Protein AF-A0A496SA97-F1 (afdb_monomer)

Structure (mmCIF, N/CA/C/O backbone):
data_AF-A0A496SA97-F1
#
_entry.id   AF-A0A496SA97-F1
#
loop_
_atom_site.group_PDB
_atom_site.id
_atom_site.type_symbol
_atom_site.label_atom_id
_atom_site.label_alt_id
_atom_site.label_comp_id
_atom_site.label_asym_id
_atom_site.label_entity_id
_at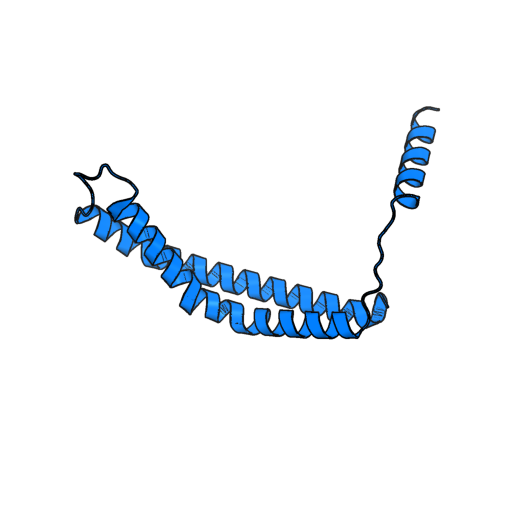om_site.label_seq_id
_atom_site.pdbx_PDB_ins_code
_atom_site.Cartn_x
_atom_site.Cartn_y
_atom_site.Cartn_z
_atom_site.occupancy
_atom_site.B_iso_or_equiv
_atom_site.auth_seq_id
_atom_site.auth_comp_id
_atom_site.auth_asym_id
_atom_site.auth_atom_id
_atom_site.pdbx_PDB_model_num
ATOM 1 N N . MET A 1 1 ? -24.837 2.615 -49.679 1.00 51.94 1 MET A N 1
ATOM 2 C CA . MET A 1 1 ? -23.789 3.666 -49.687 1.00 51.94 1 MET A CA 1
ATOM 3 C C . MET A 1 1 ? -23.378 4.138 -48.294 1.00 51.94 1 MET A C 1
ATOM 5 O O . MET A 1 1 ? -22.183 4.202 -48.050 1.00 51.94 1 MET A O 1
ATOM 9 N N . SER A 1 2 ? -24.316 4.386 -47.369 1.00 54.50 2 SER A N 1
ATOM 10 C CA . SER A 1 2 ? -24.032 4.896 -46.010 1.00 54.50 2 SER A CA 1
ATOM 11 C C . SER A 1 2 ? -22.950 4.119 -45.223 1.00 54.50 2 SER A C 1
ATOM 13 O O . SER A 1 2 ? -22.032 4.741 -44.704 1.00 54.50 2 SER A O 1
ATOM 15 N N . LYS A 1 3 ? -22.957 2.773 -45.239 1.00 57.09 3 LYS A N 1
ATOM 16 C CA . LYS A 1 3 ? -21.975 1.944 -44.499 1.00 57.09 3 LYS A CA 1
ATOM 17 C C . LYS A 1 3 ? -20.510 2.092 -44.951 1.00 57.09 3 LYS A C 1
ATOM 19 O O . LYS A 1 3 ? -19.607 1.868 -44.155 1.00 57.09 3 LYS A O 1
ATOM 24 N N . LYS A 1 4 ? -20.258 2.434 -46.222 1.00 57.19 4 LYS A N 1
ATOM 25 C CA . LYS A 1 4 ? -18.886 2.616 -46.741 1.00 57.19 4 LYS A CA 1
ATOM 26 C C . LYS A 1 4 ? -18.316 3.983 -46.350 1.00 57.19 4 LYS A C 1
ATOM 28 O O . LYS A 1 4 ? -17.122 4.100 -46.105 1.00 57.19 4 LYS A O 1
ATOM 33 N N . ILE A 1 5 ? -19.187 4.989 -46.248 1.00 63.00 5 ILE A N 1
ATOM 34 C CA . ILE A 1 5 ? -18.824 6.356 -45.860 1.00 63.00 5 ILE A CA 1
ATOM 35 C C . ILE A 1 5 ? -18.475 6.400 -44.367 1.00 63.00 5 ILE A C 1
ATOM 37 O O . ILE A 1 5 ? -17.455 6.974 -44.006 1.00 63.00 5 ILE A O 1
ATOM 41 N N . THR A 1 6 ? -19.239 5.720 -43.504 1.00 67.44 6 THR A N 1
ATOM 42 C CA . THR A 1 6 ? -18.922 5.636 -42.066 1.00 67.44 6 THR A CA 1
ATOM 43 C C . THR A 1 6 ? -17.605 4.921 -41.782 1.00 67.44 6 THR A C 1
ATOM 45 O O . THR A 1 6 ? -16.858 5.369 -40.919 1.00 67.44 6 THR A O 1
ATOM 48 N N . LEU A 1 7 ? -17.276 3.862 -42.530 1.00 74.19 7 LEU A N 1
ATOM 49 C CA . LEU A 1 7 ? -15.991 3.174 -42.377 1.00 74.19 7 LEU A CA 1
ATOM 50 C C . LEU A 1 7 ? -14.814 4.061 -42.815 1.00 74.19 7 LEU A C 1
ATOM 52 O O . LEU A 1 7 ? -13.812 4.137 -42.113 1.00 74.19 7 LEU A O 1
ATOM 56 N N . GLY A 1 8 ? -14.954 4.778 -43.936 1.00 76.88 8 GLY A N 1
ATOM 57 C CA . GLY A 1 8 ? -13.928 5.709 -44.417 1.00 76.88 8 GLY A CA 1
ATOM 58 C C . GLY A 1 8 ? -13.686 6.879 -43.461 1.00 76.88 8 GLY A C 1
ATOM 59 O O . GLY A 1 8 ? -12.539 7.232 -43.207 1.00 76.88 8 GLY A O 1
ATOM 60 N N . VAL A 1 9 ? -14.752 7.427 -42.868 1.00 75.12 9 VAL A N 1
ATOM 61 C CA . VAL A 1 9 ? -14.653 8.492 -41.855 1.00 75.12 9 VAL A CA 1
ATOM 62 C C . VAL A 1 9 ? -13.990 7.978 -40.576 1.00 75.12 9 VAL A C 1
ATOM 64 O O . VAL A 1 9 ? -13.156 8.677 -40.013 1.00 75.12 9 VAL A O 1
ATOM 67 N N . PHE A 1 10 ? -14.287 6.748 -40.146 1.00 73.25 10 PHE A N 1
ATOM 68 C CA . PHE A 1 10 ? -13.657 6.147 -38.967 1.00 73.25 10 PHE A CA 1
ATOM 69 C C . PHE A 1 10 ? -12.155 5.896 -39.174 1.00 73.25 10 PHE A C 1
ATOM 71 O O . PHE A 1 10 ? -11.353 6.193 -38.294 1.00 73.25 10 PHE A O 1
ATOM 78 N N . ILE A 1 11 ? -11.760 5.421 -40.361 1.00 76.81 11 ILE A N 1
ATOM 79 C CA . ILE A 1 11 ? -10.349 5.221 -40.726 1.00 76.81 11 ILE A CA 1
ATOM 80 C C . ILE A 1 11 ? -9.618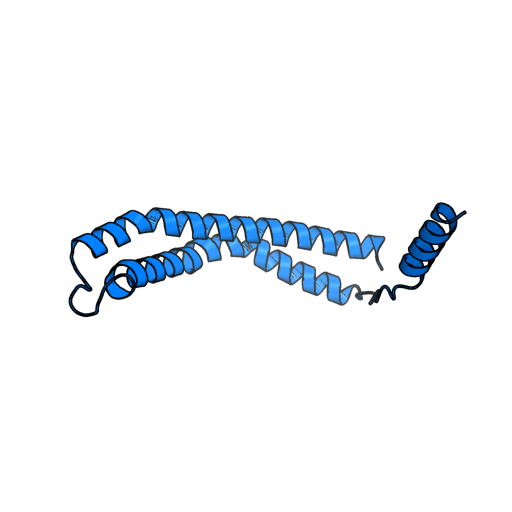 6.566 -40.820 1.00 76.81 11 ILE A C 1
ATOM 82 O O . ILE A 1 11 ? -8.519 6.700 -40.290 1.00 76.81 11 ILE A O 1
ATOM 86 N N . ALA A 1 12 ? -10.232 7.580 -41.434 1.00 75.50 12 ALA A N 1
ATOM 87 C CA . ALA A 1 12 ? -9.651 8.918 -41.506 1.00 75.50 12 ALA A CA 1
ATOM 88 C C . ALA A 1 12 ? -9.479 9.540 -40.111 1.00 75.50 12 ALA A C 1
ATOM 90 O O . ALA A 1 12 ? -8.448 10.144 -39.838 1.00 75.50 12 ALA A O 1
ATOM 91 N N . TRP A 1 13 ? -10.441 9.342 -39.206 1.00 73.00 13 TRP A N 1
ATOM 92 C CA . TRP A 1 13 ? -10.359 9.826 -37.826 1.00 73.00 13 TRP A CA 1
ATOM 93 C C . TRP A 1 13 ? -9.249 9.126 -37.024 1.00 73.00 13 TRP A C 1
ATOM 95 O O . TRP A 1 13 ? -8.549 9.777 -36.255 1.00 73.00 13 TRP A O 1
ATOM 105 N N . LEU A 1 14 ? -9.034 7.828 -37.262 1.00 68.00 14 LEU A N 1
ATOM 106 C CA . LEU A 1 14 ? -7.977 7.031 -36.628 1.00 68.00 14 LEU A CA 1
ATOM 107 C C . LEU A 1 14 ? -6.570 7.350 -37.170 1.00 68.00 14 LEU A C 1
ATOM 109 O O . LEU A 1 14 ? -5.587 7.209 -36.452 1.00 68.00 14 LEU A O 1
ATOM 113 N N . LEU A 1 15 ? -6.468 7.799 -38.424 1.00 69.00 15 LEU A N 1
ATOM 114 C CA . LEU A 1 15 ? -5.205 8.235 -39.037 1.00 69.00 15 LEU A CA 1
ATOM 115 C C . LEU A 1 15 ? -4.860 9.698 -38.724 1.00 69.00 15 LEU A C 1
ATOM 117 O O . LEU A 1 15 ? -3.688 10.061 -38.714 1.00 69.00 15 LEU A O 1
ATOM 121 N N . LEU A 1 16 ? -5.872 10.538 -38.486 1.00 64.19 16 LEU A N 1
ATOM 122 C CA . LEU A 1 16 ? -5.712 11.965 -38.185 1.00 64.19 16 LEU A CA 1
ATOM 123 C C . LEU A 1 16 ? -5.673 12.265 -36.684 1.00 64.19 16 LEU A C 1
ATOM 125 O O . LEU A 1 16 ? -5.398 13.405 -36.309 1.00 64.19 16 LEU A O 1
ATOM 129 N N . SER A 1 17 ? -5.940 11.283 -35.817 1.00 60.69 17 SER A N 1
ATOM 130 C CA . SER A 1 17 ? -5.721 11.453 -34.385 1.00 60.69 17 SER A CA 1
ATOM 131 C C . SER A 1 17 ? -4.225 11.672 -34.148 1.00 60.69 17 SER A C 1
ATOM 133 O O . SER A 1 17 ? -3.440 10.787 -34.500 1.00 60.69 17 SER A O 1
ATOM 135 N N . PRO A 1 18 ? -3.805 12.813 -33.572 1.00 53.09 18 PRO A N 1
ATOM 136 C CA . PRO A 1 18 ? -2.412 13.033 -33.240 1.00 53.09 18 PRO A CA 1
ATOM 137 C C . PRO A 1 18 ? -2.031 12.020 -32.164 1.00 53.09 18 PRO A C 1
ATOM 139 O O . PRO A 1 18 ? -2.288 12.211 -30.976 1.00 53.09 18 PRO A O 1
ATOM 142 N N . LEU A 1 19 ? -1.425 10.913 -32.590 1.00 51.47 19 LEU A N 1
ATOM 143 C CA . LEU A 1 19 ? -0.589 10.106 -31.726 1.00 51.47 19 LEU A CA 1
ATOM 144 C C . LEU A 1 19 ? 0.555 11.034 -31.351 1.00 51.47 19 LEU A C 1
ATOM 146 O O . LEU A 1 19 ? 1.491 11.230 -32.121 1.00 51.47 19 LEU A O 1
ATOM 150 N N . THR A 1 20 ? 0.452 11.680 -30.195 1.00 45.81 20 THR A N 1
ATOM 151 C CA . THR A 1 20 ? 1.589 12.341 -29.567 1.00 45.81 20 THR A CA 1
ATOM 152 C C . THR A 1 20 ? 2.561 11.244 -29.149 1.00 45.81 20 THR A C 1
ATOM 154 O O . THR A 1 20 ? 2.648 10.876 -27.979 1.00 45.81 20 THR A O 1
ATOM 157 N N . SER A 1 21 ? 3.246 10.658 -30.128 1.00 48.19 21 SER A N 1
ATOM 158 C CA . SER A 1 21 ? 4.401 9.804 -29.938 1.00 48.19 21 SER A CA 1
ATOM 159 C C . SER A 1 21 ? 5.545 10.728 -29.553 1.00 48.19 21 SER A C 1
ATOM 161 O O . SER A 1 21 ? 6.368 11.124 -30.376 1.00 48.19 21 SER A O 1
ATOM 163 N N . PHE A 1 22 ? 5.556 11.144 -28.290 1.00 50.25 22 PHE A N 1
ATOM 164 C CA . PHE A 1 22 ? 6.794 11.595 -27.684 1.00 50.25 22 PHE A CA 1
ATOM 165 C C . PHE A 1 22 ? 7.712 10.370 -27.675 1.00 50.25 22 PHE A C 1
ATOM 167 O O . PHE A 1 22 ? 7.477 9.449 -26.895 1.00 50.25 22 PHE A O 1
ATOM 174 N N . SER A 1 23 ? 8.689 10.320 -28.589 1.00 54.47 23 SER A N 1
ATOM 175 C CA . SER A 1 23 ? 9.789 9.352 -28.494 1.00 54.47 23 SER A CA 1
ATOM 176 C C . SER A 1 23 ? 10.458 9.614 -27.150 1.00 54.47 23 SER A C 1
ATOM 178 O O . SER A 1 23 ? 11.000 10.692 -26.876 1.00 54.47 23 SER A O 1
ATOM 180 N N . TYR A 1 24 ? 10.269 8.666 -26.241 1.00 63.72 24 TYR A N 1
ATOM 181 C CA . TYR A 1 24 ? 10.945 8.676 -24.966 1.00 63.72 24 TYR A CA 1
ATOM 182 C C . TYR A 1 24 ? 12.385 8.294 -25.249 1.00 63.72 24 TYR A C 1
ATOM 184 O O . TYR A 1 24 ? 12.651 7.144 -25.542 1.00 63.72 24 TYR A O 1
ATOM 192 N N . SER A 1 25 ? 13.319 9.235 -25.100 1.00 79.19 25 SER A N 1
ATOM 193 C CA . SER A 1 25 ? 14.743 8.890 -25.159 1.00 79.19 25 SER A CA 1
ATOM 194 C C . SER A 1 25 ? 15.038 7.696 -24.245 1.00 79.19 25 SER A C 1
ATOM 196 O O . SER A 1 25 ? 14.548 7.665 -23.114 1.00 79.19 25 SER A O 1
ATOM 198 N N . ILE A 1 26 ? 15.926 6.796 -24.672 1.00 82.00 26 ILE A N 1
ATOM 199 C CA . ILE A 1 26 ? 16.557 5.734 -23.859 1.00 82.00 26 ILE A CA 1
ATOM 200 C C . ILE A 1 26 ? 16.771 6.133 -22.383 1.00 82.00 26 ILE A C 1
ATOM 202 O O . ILE A 1 26 ? 16.515 5.340 -21.475 1.00 82.00 26 ILE A O 1
ATOM 206 N N . ARG A 1 27 ? 17.195 7.377 -22.097 1.00 85.00 27 ARG A N 1
ATOM 207 C CA . ARG A 1 27 ? 17.353 7.877 -20.715 1.00 85.00 27 ARG A CA 1
ATOM 208 C C . ARG A 1 27 ? 16.064 7.800 -19.894 1.00 85.00 27 ARG A C 1
ATOM 210 O O . ARG A 1 27 ? 16.109 7.410 -18.731 1.00 85.00 27 ARG A O 1
ATOM 217 N N . HIS A 1 28 ? 14.928 8.175 -20.470 1.00 86.06 28 HIS A N 1
ATOM 218 C CA . HIS A 1 28 ? 13.631 8.095 -19.807 1.00 86.06 28 HIS A CA 1
ATOM 219 C C . HIS A 1 28 ? 13.217 6.650 -19.538 1.00 86.06 28 HIS A C 1
ATOM 221 O O . HIS A 1 28 ? 12.782 6.365 -18.422 1.00 86.06 28 HIS A O 1
ATOM 227 N N . HIS A 1 29 ? 13.425 5.745 -20.498 1.00 86.31 29 HIS A N 1
ATOM 228 C CA . HIS A 1 29 ? 13.158 4.321 -20.304 1.00 86.31 29 HIS A CA 1
ATOM 229 C C . HIS A 1 29 ? 13.993 3.740 -19.158 1.00 86.31 29 HIS A C 1
ATOM 231 O O . HIS A 1 29 ? 13.449 3.102 -18.260 1.00 86.31 29 HIS A O 1
ATOM 237 N N . LEU A 1 30 ? 15.290 4.060 -19.093 1.00 89.50 30 LEU A N 1
ATOM 238 C CA . LEU A 1 30 ? 16.162 3.627 -17.996 1.00 89.50 30 LEU A CA 1
ATOM 239 C C . LEU A 1 30 ? 15.724 4.176 -16.628 1.00 89.50 30 LEU A C 1
ATOM 241 O O . LEU A 1 30 ? 15.723 3.444 -15.636 1.00 89.50 30 LEU A O 1
ATOM 245 N N . ILE A 1 31 ? 15.312 5.447 -16.555 1.00 92.12 31 ILE A N 1
ATOM 246 C CA . ILE A 1 31 ? 14.794 6.044 -15.312 1.00 92.12 31 ILE A CA 1
ATOM 247 C C . ILE A 1 31 ? 13.495 5.350 -14.879 1.00 92.12 31 ILE A C 1
ATOM 249 O O . ILE A 1 31 ? 13.320 5.054 -13.694 1.00 92.12 31 ILE A O 1
ATOM 253 N N . ASN A 1 32 ? 12.586 5.079 -15.816 1.00 92.19 32 ASN A N 1
ATOM 254 C CA . ASN A 1 32 ? 11.321 4.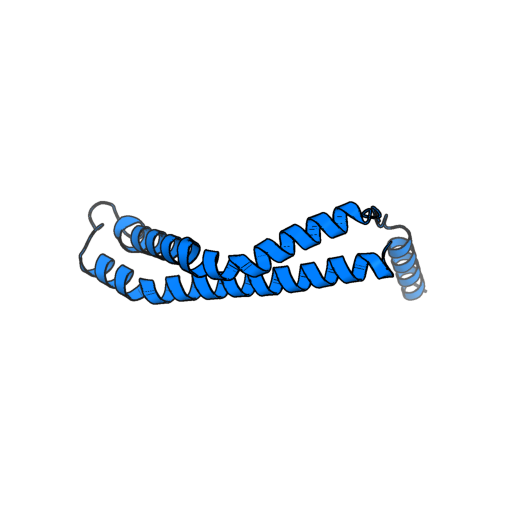403 -15.534 1.00 92.19 32 ASN A CA 1
ATOM 255 C C . ASN A 1 32 ? 11.542 2.953 -15.103 1.00 92.19 32 ASN A C 1
ATOM 257 O O . ASN A 1 32 ? 10.954 2.518 -14.116 1.00 92.19 32 ASN A O 1
ATOM 261 N N . MET A 1 33 ? 12.442 2.231 -15.770 1.00 91.69 33 MET A N 1
ATOM 262 C CA . MET A 1 33 ? 12.882 0.901 -15.354 1.00 91.69 33 MET A CA 1
ATOM 263 C C . MET A 1 33 ? 13.430 0.920 -13.925 1.00 91.69 33 MET A C 1
ATOM 265 O O . MET A 1 33 ? 13.001 0.119 -13.101 1.00 91.69 33 MET A O 1
ATOM 269 N N . GLY A 1 34 ? 14.312 1.865 -13.587 1.00 92.62 34 GLY A N 1
ATOM 270 C CA . GLY A 1 34 ? 14.834 2.000 -12.224 1.00 92.62 34 GLY A CA 1
ATOM 271 C C . GLY A 1 34 ? 13.728 2.204 -11.183 1.00 92.62 34 GLY A C 1
ATOM 272 O O . GLY A 1 34 ? 13.700 1.517 -10.162 1.00 92.62 34 GLY A O 1
ATOM 273 N N . LYS A 1 35 ? 12.765 3.093 -11.461 1.00 94.25 35 LYS A N 1
ATOM 274 C CA . LYS A 1 35 ? 11.596 3.310 -10.589 1.00 94.25 35 LYS A CA 1
ATOM 275 C C . LYS A 1 35 ? 10.760 2.040 -10.436 1.00 94.25 35 LYS A C 1
ATOM 277 O O . LYS A 1 35 ? 10.455 1.648 -9.313 1.00 94.25 35 LYS A O 1
ATOM 282 N N . ASN A 1 36 ? 10.439 1.382 -11.548 1.00 94.06 36 ASN A N 1
ATOM 283 C CA . ASN A 1 36 ? 9.649 0.155 -11.566 1.00 94.06 36 ASN A CA 1
ATOM 284 C C . ASN A 1 36 ? 10.353 -0.992 -10.831 1.00 94.06 36 ASN A C 1
ATOM 286 O O . ASN A 1 36 ? 9.693 -1.767 -10.152 1.00 94.06 36 ASN A O 1
ATOM 290 N N . LEU A 1 37 ? 11.684 -1.079 -10.894 1.00 94.62 37 LEU A N 1
ATOM 291 C CA . LEU A 1 37 ? 12.460 -2.080 -10.162 1.00 94.62 37 LEU A CA 1
ATOM 292 C C . LEU A 1 37 ? 12.414 -1.849 -8.646 1.00 94.62 37 LEU A C 1
ATOM 294 O O . LEU A 1 37 ? 12.225 -2.794 -7.875 1.00 94.62 37 LEU A O 1
ATOM 298 N N . VAL A 1 38 ? 12.553 -0.593 -8.210 1.00 95.25 38 VAL A N 1
ATOM 299 C CA . VAL A 1 38 ? 12.405 -0.220 -6.795 1.00 95.25 38 VAL A CA 1
ATOM 300 C C . VAL A 1 38 ? 10.990 -0.543 -6.319 1.00 95.25 38 VAL A C 1
ATOM 302 O O . VAL A 1 38 ? 10.822 -1.190 -5.285 1.00 95.25 38 VAL A O 1
ATOM 305 N N . GLU A 1 39 ? 9.965 -0.159 -7.081 1.00 92.94 39 GLU A N 1
ATOM 306 C CA . GLU A 1 39 ? 8.581 -0.478 -6.730 1.00 92.94 39 GLU A CA 1
ATOM 307 C C . GLU A 1 39 ? 8.321 -1.986 -6.717 1.00 92.94 39 GLU A C 1
ATOM 309 O O . GLU A 1 39 ? 7.727 -2.478 -5.761 1.00 92.94 39 GLU A O 1
ATOM 314 N N . PHE A 1 40 ? 8.802 -2.739 -7.703 1.00 93.38 40 PHE A N 1
ATOM 315 C CA . PHE A 1 40 ? 8.694 -4.197 -7.742 1.00 93.38 40 PHE A CA 1
ATOM 316 C C . PHE A 1 40 ? 9.273 -4.829 -6.470 1.00 93.38 40 PHE A C 1
ATOM 318 O O . PHE A 1 40 ? 8.608 -5.633 -5.816 1.00 93.38 40 PHE A O 1
ATOM 325 N N . THR A 1 41 ? 10.474 -4.403 -6.074 1.00 93.31 41 THR A N 1
ATOM 326 C CA . THR A 1 41 ? 11.213 -4.986 -4.946 1.00 93.31 41 THR A CA 1
ATOM 327 C C . THR A 1 41 ? 10.585 -4.640 -3.597 1.00 93.31 41 THR A C 1
ATOM 329 O O . THR A 1 41 ? 10.443 -5.502 -2.730 1.00 93.31 41 THR A O 1
ATOM 332 N N . PHE A 1 42 ? 10.194 -3.379 -3.398 1.00 95.75 42 PHE A N 1
ATOM 333 C CA . PHE A 1 42 ? 9.796 -2.884 -2.079 1.00 95.75 42 PHE A CA 1
ATOM 334 C C . PHE A 1 42 ? 8.282 -2.783 -1.871 1.00 95.75 42 PHE A C 1
ATOM 336 O O . PHE A 1 42 ? 7.851 -2.633 -0.728 1.00 95.75 42 PHE A O 1
ATOM 343 N N . SER A 1 43 ? 7.448 -2.898 -2.911 1.00 92.00 43 SER A N 1
ATOM 344 C CA . SER A 1 43 ? 5.982 -2.841 -2.748 1.00 92.00 43 SER A CA 1
ATOM 345 C C . SER A 1 43 ? 5.406 -3.923 -1.827 1.00 92.00 43 SER A C 1
ATOM 347 O O . SER A 1 43 ? 4.519 -3.579 -1.042 1.00 92.00 43 SER A O 1
ATOM 349 N N . PRO A 1 44 ? 5.895 -5.181 -1.820 1.00 91.88 44 PRO A N 1
ATOM 350 C CA . PRO A 1 44 ? 5.404 -6.183 -0.874 1.00 91.88 44 PRO A CA 1
ATOM 351 C C . PRO A 1 44 ? 5.720 -5.797 0.576 1.00 91.88 44 PRO A C 1
ATOM 353 O O . PRO A 1 44 ? 4.844 -5.838 1.439 1.00 91.88 44 PRO A O 1
ATOM 356 N N . LEU A 1 45 ? 6.947 -5.324 0.831 1.00 92.75 45 LEU A N 1
ATOM 357 C CA . LEU A 1 45 ? 7.371 -4.837 2.148 1.00 92.75 45 LEU A CA 1
ATOM 358 C C . LEU A 1 45 ? 6.569 -3.607 2.580 1.00 92.75 45 LEU A C 1
ATOM 360 O O . LEU A 1 45 ? 6.154 -3.513 3.730 1.00 92.75 45 LEU A O 1
ATOM 364 N N . TYR A 1 46 ? 6.297 -2.685 1.655 1.00 91.88 46 TYR A N 1
ATOM 365 C CA . TYR A 1 46 ? 5.420 -1.544 1.899 1.00 91.88 46 TYR A CA 1
ATOM 366 C C . TYR A 1 46 ? 3.992 -1.990 2.248 1.00 91.88 46 TYR A C 1
ATOM 368 O O . TYR A 1 46 ? 3.364 -1.421 3.144 1.00 91.88 46 TYR A O 1
ATOM 376 N N . GLY A 1 47 ? 3.482 -3.018 1.565 1.00 90.19 47 GLY A N 1
ATOM 377 C CA . GLY A 1 47 ? 2.178 -3.623 1.825 1.00 90.19 47 GLY A CA 1
ATOM 378 C C . GLY A 1 47 ? 2.047 -4.129 3.259 1.00 90.19 47 GLY A C 1
ATOM 379 O O . GLY A 1 47 ? 1.127 -3.716 3.963 1.00 90.19 47 GLY A O 1
ATOM 380 N N . VAL A 1 48 ? 3.011 -4.941 3.701 1.00 91.56 48 VAL A N 1
ATOM 381 C CA . VAL A 1 48 ? 3.057 -5.527 5.053 1.00 91.56 48 VAL A CA 1
ATOM 382 C C . VAL A 1 48 ? 3.341 -4.463 6.118 1.00 91.56 48 VAL A C 1
ATOM 384 O O . VAL A 1 48 ? 2.621 -4.324 7.092 1.00 91.56 48 VAL A O 1
ATOM 387 N N . LEU A 1 49 ? 4.402 -3.673 5.963 1.00 93.38 49 LEU A N 1
ATOM 388 C CA . LEU A 1 49 ? 4.917 -2.858 7.071 1.00 93.38 49 LEU A CA 1
ATOM 389 C C . LEU A 1 49 ? 4.230 -1.499 7.203 1.00 93.38 49 LEU A C 1
ATOM 391 O O . LEU A 1 49 ? 4.300 -0.868 8.258 1.00 93.38 49 LEU A O 1
ATOM 395 N N . ILE A 1 50 ? 3.594 -1.012 6.136 1.00 92.50 50 ILE A N 1
ATOM 396 C CA . ILE A 1 50 ? 3.034 0.342 6.099 1.00 92.50 50 ILE A CA 1
ATOM 397 C C . ILE A 1 50 ? 1.543 0.301 5.783 1.00 92.50 50 ILE A C 1
ATOM 399 O O . ILE A 1 50 ? 0.744 0.888 6.519 1.00 92.50 50 ILE A O 1
ATOM 403 N N . LYS A 1 51 ? 1.144 -0.372 4.699 1.00 92.12 51 LYS A N 1
ATOM 404 C CA . LYS A 1 51 ? -0.240 -0.331 4.213 1.00 92.12 51 LYS A CA 1
ATOM 405 C C . LYS A 1 51 ? -1.194 -1.102 5.126 1.00 92.12 51 LYS A C 1
ATOM 407 O O . LYS A 1 51 ? -2.196 -0.522 5.544 1.00 92.12 51 LYS A O 1
ATOM 412 N N . GLY A 1 52 ? -0.848 -2.331 5.505 1.00 90.81 52 GLY A N 1
ATOM 413 C CA . GLY A 1 52 ? -1.596 -3.154 6.462 1.00 90.81 52 GLY A CA 1
ATOM 414 C C . GLY A 1 52 ? -1.841 -2.434 7.798 1.00 90.81 52 GLY A C 1
ATOM 415 O O . GLY A 1 52 ? -2.995 -2.122 8.116 1.00 90.81 52 GLY A O 1
ATOM 416 N N . PRO A 1 53 ? -0.791 -1.978 8.509 1.00 92.56 53 PRO A N 1
ATOM 417 C CA . PRO A 1 53 ? -0.936 -1.236 9.761 1.00 92.56 53 PRO A CA 1
ATOM 418 C C . PRO A 1 53 ? -1.756 0.052 9.626 1.00 92.56 53 PRO A C 1
ATOM 420 O O . PRO A 1 53 ? -2.532 0.410 10.519 1.00 92.56 53 PRO A O 1
ATOM 423 N N . LYS A 1 54 ? -1.625 0.768 8.501 1.00 93.81 54 LYS A N 1
ATOM 424 C CA . LYS A 1 54 ? -2.435 1.960 8.216 1.00 93.81 54 LYS A CA 1
ATOM 425 C C . LYS A 1 54 ? -3.912 1.604 8.023 1.00 93.81 54 LYS A C 1
ATOM 427 O O . LYS A 1 54 ? -4.770 2.342 8.514 1.00 93.81 54 LYS A O 1
ATOM 432 N N . ASN A 1 55 ? -4.215 0.495 7.352 1.00 93.62 55 ASN A N 1
ATOM 433 C CA . ASN A 1 55 ? -5.579 0.005 7.154 1.00 93.62 55 ASN A CA 1
ATOM 434 C C . ASN A 1 55 ? -6.209 -0.439 8.479 1.00 93.62 55 ASN A C 1
ATOM 436 O O . ASN A 1 55 ? -7.333 -0.033 8.772 1.00 93.62 55 ASN A O 1
ATOM 440 N N . ILE A 1 56 ? -5.462 -1.145 9.333 1.00 93.25 56 ILE A N 1
ATOM 441 C CA . ILE A 1 56 ? -5.906 -1.524 10.684 1.00 93.25 56 ILE A CA 1
ATOM 442 C C . ILE A 1 56 ? -6.256 -0.281 11.508 1.00 93.25 56 ILE A C 1
ATOM 444 O O . ILE A 1 56 ? -7.343 -0.202 12.081 1.00 93.25 56 ILE A O 1
ATOM 448 N N . LYS A 1 57 ? -5.375 0.731 11.536 1.00 93.31 57 LYS A N 1
ATOM 449 C CA . LYS A 1 57 ? -5.633 1.986 12.266 1.00 93.31 57 LYS A CA 1
ATOM 450 C C . LYS A 1 57 ? -6.891 2.693 11.763 1.00 93.31 57 LYS A C 1
ATOM 452 O O . LYS A 1 57 ? -7.702 3.149 12.568 1.00 93.31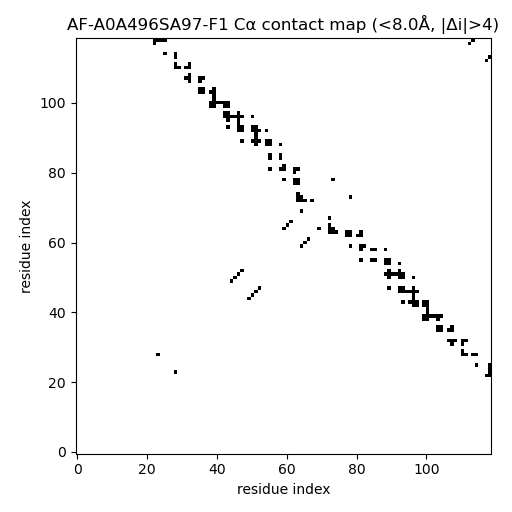 57 LYS A O 1
ATOM 457 N N . LYS A 1 58 ? -7.078 2.760 10.442 1.00 92.50 58 LYS A N 1
ATOM 458 C CA . LYS A 1 58 ? -8.281 3.345 9.833 1.00 92.50 58 LYS A CA 1
ATOM 459 C C . LYS A 1 58 ? -9.537 2.562 10.207 1.00 92.50 58 LYS A C 1
ATOM 461 O O . LYS A 1 58 ? -10.502 3.176 10.661 1.00 92.50 58 LYS A O 1
ATOM 466 N N . ALA A 1 59 ? -9.510 1.237 10.085 1.00 90.81 59 ALA A N 1
ATOM 467 C CA . ALA A 1 59 ? -10.626 0.369 10.446 1.00 90.81 59 ALA A CA 1
ATOM 468 C C . ALA A 1 59 ? -10.991 0.513 11.930 1.00 90.81 59 ALA A C 1
ATOM 470 O O . ALA A 1 59 ? -12.163 0.677 12.256 1.00 90.81 59 ALA A O 1
ATOM 471 N N . TYR A 1 60 ? -9.997 0.569 12.819 1.00 91.50 60 TYR A N 1
ATOM 472 C CA . TYR A 1 60 ? -10.224 0.823 14.240 1.00 91.50 60 TYR A CA 1
ATOM 473 C C . TYR A 1 60 ? -10.869 2.188 14.481 1.00 91.50 60 TYR A C 1
ATOM 475 O O . TYR A 1 60 ? -11.863 2.286 15.198 1.00 91.50 60 TYR A O 1
ATOM 483 N N . SER A 1 61 ? -10.343 3.248 13.859 1.00 91.38 61 SER A N 1
ATOM 484 C CA . SER A 1 61 ? -10.909 4.590 14.018 1.00 91.38 61 SER A CA 1
ATOM 485 C C . SER A 1 61 ? -12.360 4.667 13.533 1.00 91.38 61 SER A C 1
ATOM 487 O O . SER A 1 61 ? -13.205 5.261 14.200 1.00 91.38 61 SER A O 1
ATOM 489 N N . TYR A 1 62 ? -12.667 3.995 12.423 1.00 89.88 62 TYR A N 1
ATOM 490 C CA . TYR A 1 62 ? -14.009 3.917 11.868 1.00 89.88 62 TYR A CA 1
ATOM 491 C C . TYR A 1 62 ? -14.967 3.148 12.785 1.00 89.88 62 TYR A C 1
ATOM 493 O O . TYR A 1 62 ? -16.022 3.670 13.133 1.00 89.88 62 TYR A O 1
ATOM 501 N N . GLU A 1 63 ? -14.593 1.948 13.230 1.00 87.50 63 GLU A N 1
ATOM 502 C CA . GLU A 1 63 ? -15.468 1.102 14.051 1.00 87.50 63 GLU A CA 1
ATOM 503 C C . GLU A 1 63 ? -15.696 1.684 15.451 1.00 87.50 63 GLU A C 1
ATOM 505 O O . GLU A 1 63 ? -16.811 1.654 15.966 1.00 87.50 63 GLU A O 1
ATOM 510 N N . VAL A 1 64 ? -14.657 2.251 16.070 1.00 87.06 64 VAL A N 1
ATOM 511 C CA . VAL A 1 64 ? -14.725 2.723 17.461 1.00 87.06 64 VAL A CA 1
ATOM 512 C C . VAL A 1 64 ? -15.280 4.144 17.566 1.00 87.06 64 VAL A C 1
ATOM 514 O O . VAL A 1 64 ? -15.973 4.453 18.540 1.00 87.06 64 VAL A O 1
ATOM 517 N N . TRP A 1 65 ? -14.991 5.005 16.585 1.00 85.38 65 TRP A N 1
ATOM 518 C CA . TRP A 1 65 ? -15.320 6.434 16.647 1.00 85.38 65 TRP A CA 1
ATOM 519 C C . TRP A 1 65 ? -16.152 6.943 15.463 1.00 85.38 65 TRP A C 1
ATOM 521 O O . TRP A 1 65 ? -16.882 7.918 15.624 1.00 85.38 65 TRP A O 1
ATOM 531 N N . GLY A 1 66 ? -16.062 6.322 14.286 1.00 83.50 66 GLY A N 1
ATOM 532 C CA . GLY A 1 66 ? -16.713 6.802 13.061 1.00 83.50 66 GLY A CA 1
ATOM 533 C C . GLY A 1 66 ? -18.158 6.335 12.861 1.00 83.50 66 GLY A C 1
ATOM 534 O O . GLY A 1 66 ? -18.947 7.053 12.255 1.00 83.50 66 GLY A O 1
ATOM 535 N N . ARG A 1 67 ? -18.518 5.150 13.365 1.00 76.50 67 ARG A N 1
ATOM 536 C CA . ARG A 1 67 ? -19.806 4.492 13.076 1.00 76.50 67 ARG A CA 1
ATOM 537 C C . ARG A 1 67 ? -20.996 5.028 13.876 1.00 76.50 67 ARG A C 1
ATOM 539 O O . ARG A 1 67 ? -22.135 4.899 13.444 1.00 76.50 67 ARG A O 1
ATOM 546 N N . GLU A 1 68 ? -20.737 5.586 15.054 1.00 78.44 68 GLU A N 1
ATOM 547 C CA . GLU A 1 68 ? -21.749 5.875 16.075 1.00 78.44 68 GLU A CA 1
ATOM 548 C C . GLU A 1 68 ? -21.734 7.343 16.516 1.00 78.44 68 GLU A C 1
ATOM 550 O O . GLU A 1 68 ? -20.734 8.065 16.380 1.00 78.44 68 GLU A O 1
ATOM 555 N N . LYS A 1 69 ? -22.863 7.776 17.095 1.00 80.00 69 LYS A N 1
ATOM 556 C CA . LYS A 1 69 ? -22.991 9.100 17.720 1.00 80.00 69 LYS A CA 1
ATOM 557 C C . LYS A 1 69 ? -21.923 9.276 18.811 1.00 80.00 69 LYS A C 1
ATOM 559 O O . LYS A 1 69 ? -21.581 8.284 19.455 1.00 80.00 69 LYS A O 1
ATOM 564 N N . PRO A 1 70 ? -21.431 10.507 19.067 1.00 77.94 70 PRO A N 1
ATOM 565 C CA . PRO A 1 70 ? -20.354 10.777 20.029 1.00 77.94 70 PRO A CA 1
ATOM 566 C C . PRO A 1 70 ? -20.528 10.085 21.385 1.00 77.94 70 PRO A C 1
ATOM 568 O O . PRO A 1 70 ? -19.574 9.528 21.917 1.00 77.94 70 PRO A O 1
ATOM 571 N N . GLU A 1 71 ? -21.764 10.042 21.875 1.00 77.69 71 GLU A N 1
ATOM 572 C CA . GLU A 1 71 ? -22.175 9.455 23.155 1.00 77.69 71 GLU A CA 1
ATOM 573 C C . GLU A 1 71 ? -22.015 7.926 23.239 1.00 77.69 71 GLU A C 1
ATOM 575 O O . GLU A 1 71 ? -21.932 7.374 24.331 1.00 77.69 71 GLU A O 1
ATOM 580 N N . LYS A 1 72 ? -21.978 7.224 22.099 1.00 76.75 72 LYS A N 1
ATOM 581 C CA . LYS A 1 72 ? -21.908 5.751 22.016 1.00 76.75 72 LYS A CA 1
ATOM 582 C C . LYS A 1 72 ? -20.571 5.236 21.477 1.00 76.75 72 LYS A C 1
ATOM 584 O O . LYS A 1 72 ? -20.428 4.043 21.195 1.00 76.75 72 LYS A O 1
ATOM 589 N N . ARG A 1 73 ? -19.588 6.123 21.312 1.00 82.50 73 ARG A N 1
ATOM 590 C CA . ARG A 1 73 ? -18.250 5.765 20.829 1.00 82.50 73 ARG A CA 1
ATOM 591 C C . ARG A 1 73 ? -17.471 5.001 21.895 1.00 82.50 73 ARG A C 1
ATOM 593 O O . ARG A 1 73 ? -17.738 5.103 23.088 1.00 82.50 73 ARG A O 1
ATOM 600 N N . GLY A 1 74 ? -16.477 4.226 21.472 1.00 79.88 74 GLY A N 1
ATOM 601 C CA . GLY A 1 74 ? -15.533 3.624 22.413 1.00 79.88 74 GLY A CA 1
ATOM 602 C C . GLY A 1 74 ? -16.017 2.377 23.159 1.00 79.88 74 GLY A C 1
ATOM 603 O O . GLY A 1 74 ? -15.226 1.852 23.945 1.00 79.88 74 GLY A O 1
ATOM 604 N N . LEU A 1 75 ? -17.240 1.881 22.915 1.00 85.88 75 LEU A N 1
ATOM 605 C CA . LEU A 1 75 ? -17.766 0.668 23.558 1.00 85.88 75 LEU A CA 1
ATOM 606 C C . LEU A 1 75 ? -16.863 -0.549 23.310 1.00 85.88 75 LEU A C 1
ATOM 608 O O . LEU A 1 75 ? -16.347 -0.743 22.205 1.00 85.88 75 LEU A O 1
ATOM 612 N N . LEU A 1 76 ? -16.736 -1.412 24.326 1.00 86.69 76 LEU A N 1
ATOM 613 C CA . LEU A 1 76 ? -15.877 -2.603 24.291 1.00 86.69 76 LEU A CA 1
ATOM 614 C C . LEU A 1 76 ? -16.170 -3.494 23.074 1.00 86.69 76 LEU A C 1
ATOM 616 O O . LEU A 1 76 ? -15.243 -3.929 22.397 1.00 86.69 76 LEU A O 1
ATOM 620 N N . ARG A 1 77 ? -17.454 -3.688 22.737 1.00 87.81 77 ARG A N 1
ATOM 621 C CA . ARG A 1 77 ? -17.875 -4.485 21.574 1.00 87.81 77 ARG A CA 1
ATOM 622 C C . ARG A 1 77 ? -17.251 -3.998 20.265 1.00 87.81 77 ARG A C 1
ATOM 624 O O . ARG A 1 77 ? -16.785 -4.808 19.477 1.00 87.81 77 ARG A O 1
ATOM 631 N N . TYR A 1 78 ? -17.186 -2.684 20.050 1.00 85.81 78 TYR A N 1
ATOM 632 C CA . TYR A 1 78 ? -16.652 -2.109 18.814 1.00 85.81 78 TYR A CA 1
ATOM 633 C C . TYR A 1 78 ? -15.132 -2.206 18.750 1.00 85.81 78 TYR A C 1
ATOM 635 O O . TYR A 1 78 ? -14.579 -2.449 17.681 1.00 85.81 78 TYR A O 1
ATOM 643 N N . ARG A 1 79 ? -14.454 -2.108 19.899 1.00 86.69 79 ARG A N 1
ATOM 644 C CA . ARG A 1 79 ? -13.011 -2.373 19.984 1.00 86.69 79 ARG A CA 1
ATOM 645 C C . ARG A 1 79 ? -12.699 -3.832 19.647 1.00 86.69 79 ARG A C 1
ATOM 647 O O . ARG A 1 79 ? -11.777 -4.086 18.881 1.00 86.69 79 ARG A O 1
ATOM 654 N N . LEU A 1 80 ? -13.495 -4.773 20.158 1.00 89.06 80 LEU A N 1
ATOM 655 C CA . LEU A 1 80 ? -13.348 -6.201 19.859 1.00 89.06 80 LEU A CA 1
ATOM 656 C C . LEU A 1 80 ? -13.603 -6.504 18.377 1.00 89.06 80 LEU A C 1
ATOM 658 O O . LEU A 1 80 ? -12.801 -7.197 17.758 1.00 89.06 80 LEU A O 1
ATOM 662 N N . PHE A 1 81 ? -14.649 -5.926 17.779 1.00 87.88 81 PHE A N 1
ATOM 663 C CA . PHE A 1 81 ? -14.893 -6.051 16.338 1.00 87.88 81 PHE A CA 1
ATOM 664 C C . PHE A 1 81 ? -13.755 -5.464 15.495 1.00 87.88 81 PHE A C 1
ATOM 666 O O . PHE A 1 81 ? -13.352 -6.071 14.504 1.00 87.88 81 PHE A O 1
ATOM 673 N N . ALA A 1 82 ? -13.203 -4.317 15.894 1.00 88.56 82 ALA A N 1
ATOM 674 C CA . ALA A 1 82 ? -12.065 -3.715 15.207 1.00 88.56 82 ALA A CA 1
ATOM 675 C C . ALA A 1 82 ? -10.810 -4.602 15.265 1.00 88.56 82 ALA A C 1
ATOM 677 O O . ALA A 1 82 ? -10.128 -4.759 14.254 1.00 88.56 82 ALA A O 1
ATOM 678 N N . ILE A 1 83 ? -10.528 -5.209 16.423 1.00 90.06 83 ILE A N 1
ATOM 679 C CA . ILE A 1 83 ? -9.412 -6.152 16.594 1.00 90.06 83 ILE A CA 1
ATOM 680 C C . ILE A 1 83 ? -9.638 -7.407 15.748 1.00 90.06 83 ILE A C 1
ATOM 682 O O . ILE A 1 83 ? -8.733 -7.825 15.033 1.00 90.06 83 ILE A O 1
ATOM 686 N N . TRP A 1 84 ? -10.851 -7.967 15.759 1.00 90.94 84 TRP A N 1
ATOM 687 C CA . TRP A 1 84 ? -11.201 -9.131 14.939 1.00 90.94 84 TRP A CA 1
ATOM 688 C C . TRP A 1 84 ? -11.013 -8.877 13.439 1.00 90.94 84 TRP A C 1
ATOM 690 O O . TRP A 1 84 ? -10.624 -9.767 12.688 1.00 90.94 84 TRP A O 1
ATOM 700 N N . ARG A 1 85 ? -11.257 -7.644 12.992 1.00 90.50 85 ARG A N 1
ATOM 701 C CA . ARG A 1 85 ? -11.089 -7.240 11.596 1.00 90.50 85 ARG A CA 1
ATOM 702 C C . ARG A 1 85 ? -9.624 -7.012 11.200 1.00 90.50 85 ARG A C 1
ATOM 704 O O . ARG A 1 85 ? -9.314 -7.044 10.009 1.00 90.50 85 ARG A O 1
ATOM 711 N N . ALA A 1 86 ? -8.726 -6.799 12.164 1.00 91.12 86 ALA A N 1
ATOM 712 C CA . ALA A 1 86 ? -7.338 -6.422 11.905 1.00 91.12 86 ALA A CA 1
ATOM 713 C C . ALA A 1 86 ? -6.573 -7.408 10.996 1.00 91.12 86 ALA A C 1
ATOM 715 O O . ALA A 1 86 ? -5.959 -6.932 10.041 1.00 91.12 86 ALA A O 1
ATOM 716 N N . PRO A 1 87 ? -6.662 -8.746 11.172 1.00 92.56 87 PRO A N 1
ATOM 717 C CA . PRO A 1 87 ? -6.002 -9.692 10.270 1.00 92.56 87 PRO A CA 1
ATOM 718 C C . PRO A 1 87 ? -6.471 -9.558 8.817 1.00 92.56 87 PRO A C 1
ATOM 720 O O . PRO A 1 87 ? -5.669 -9.637 7.893 1.00 92.56 87 PRO A O 1
ATOM 723 N N . GLY A 1 88 ? -7.765 -9.304 8.595 1.00 91.81 88 GLY A N 1
ATOM 724 C CA . GLY A 1 88 ? -8.308 -9.124 7.249 1.00 91.81 88 GLY A CA 1
ATOM 725 C C . GLY A 1 88 ? -7.808 -7.846 6.570 1.00 91.81 88 GLY A C 1
ATOM 726 O O . GLY A 1 88 ? -7.548 -7.847 5.370 1.00 91.81 88 GLY A O 1
ATOM 727 N N . GLU A 1 89 ? -7.648 -6.757 7.323 1.00 93.12 89 GLU A N 1
ATOM 728 C CA . GLU A 1 89 ? -7.098 -5.501 6.792 1.00 93.12 89 GLU A CA 1
ATOM 729 C C . GLU A 1 89 ? -5.585 -5.586 6.539 1.00 93.12 89 GLU A C 1
ATOM 731 O O . GLU A 1 89 ? -5.095 -4.980 5.583 1.00 93.12 89 GLU A O 1
ATOM 736 N N . GLU A 1 90 ? -4.866 -6.384 7.332 1.00 91.94 90 GLU A N 1
ATOM 737 C CA . GLU A 1 90 ? -3.460 -6.716 7.088 1.00 91.94 90 GLU A CA 1
ATOM 738 C C . GLU A 1 90 ? -3.302 -7.488 5.776 1.00 91.94 90 GLU A C 1
ATOM 740 O O . GLU A 1 90 ? -2.565 -7.058 4.892 1.00 91.94 90 GLU A O 1
ATOM 745 N N . VAL A 1 91 ? -4.066 -8.573 5.595 1.00 93.19 91 VAL A N 1
ATOM 746 C CA . VAL A 1 91 ? -4.029 -9.391 4.371 1.00 93.19 91 VAL A CA 1
ATOM 747 C C . VAL A 1 91 ? -4.335 -8.551 3.133 1.00 93.19 91 VAL A C 1
ATOM 749 O O . VAL A 1 91 ?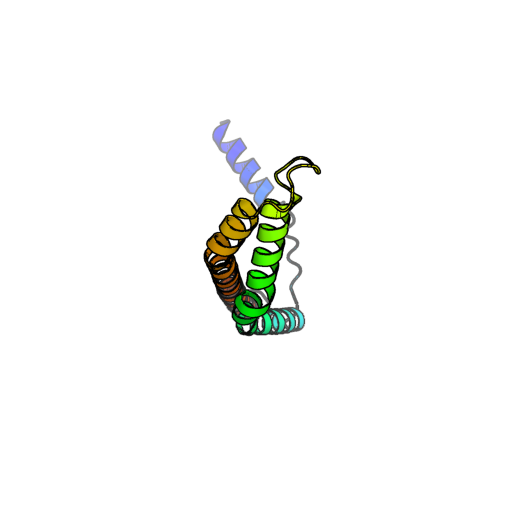 -3.643 -8.686 2.127 1.00 93.19 91 VAL A O 1
ATOM 752 N N . LYS A 1 92 ? -5.306 -7.630 3.198 1.00 93.00 92 LYS A N 1
ATOM 753 C CA . LYS A 1 92 ? -5.552 -6.679 2.100 1.00 93.00 92 LYS A CA 1
ATOM 754 C C . LYS A 1 92 ? -4.322 -5.826 1.795 1.00 93.00 92 LYS A C 1
ATOM 756 O O . LYS A 1 92 ? -3.978 -5.666 0.630 1.00 93.00 92 LYS A O 1
ATOM 761 N N . GLY A 1 93 ? -3.645 -5.306 2.821 1.00 92.12 93 GLY A N 1
ATOM 762 C CA . GLY A 1 93 ? -2.410 -4.536 2.654 1.00 92.12 93 GLY A CA 1
ATOM 763 C C . GLY A 1 93 ? -1.301 -5.338 1.966 1.00 92.12 93 GLY A C 1
ATOM 764 O O . GLY A 1 93 ? -0.632 -4.814 1.074 1.00 92.12 93 GLY A O 1
ATOM 765 N N . ILE A 1 94 ? -1.155 -6.616 2.324 1.00 92.44 94 ILE A N 1
ATOM 766 C CA . ILE A 1 94 ? -0.209 -7.546 1.692 1.00 92.44 94 ILE A CA 1
ATOM 767 C C . ILE A 1 94 ? -0.569 -7.766 0.222 1.00 92.44 94 ILE A C 1
ATOM 769 O O . ILE A 1 94 ? 0.283 -7.582 -0.646 1.00 92.44 94 ILE A O 1
ATOM 773 N N . VAL A 1 95 ? -1.826 -8.116 -0.063 1.00 94.12 95 VAL A N 1
ATOM 774 C CA . VAL A 1 95 ? -2.312 -8.373 -1.428 1.00 94.12 95 VAL A CA 1
ATOM 775 C C . VAL A 1 95 ? -2.103 -7.150 -2.317 1.00 94.12 95 VAL A C 1
ATOM 777 O O . VAL A 1 95 ? -1.541 -7.276 -3.398 1.00 94.12 95 VAL A O 1
ATOM 780 N N . GLU A 1 96 ? -2.453 -5.957 -1.837 1.00 93.25 96 GLU A N 1
ATOM 781 C CA . GLU A 1 96 ? -2.234 -4.711 -2.576 1.00 93.25 96 GLU A CA 1
ATOM 782 C C . GLU A 1 96 ? -0.738 -4.415 -2.805 1.00 93.25 96 GLU A C 1
ATOM 784 O O . GLU A 1 96 ? -0.362 -3.841 -3.828 1.00 93.25 96 GLU A O 1
ATOM 789 N N . GLY A 1 97 ? 0.134 -4.782 -1.859 1.00 92.44 97 GLY A N 1
ATOM 790 C CA . GLY A 1 97 ? 1.587 -4.669 -2.018 1.00 92.44 97 GLY A CA 1
ATOM 791 C C . GLY A 1 97 ? 2.138 -5.613 -3.090 1.00 92.44 97 GLY A C 1
ATOM 792 O O . GLY A 1 97 ? 2.985 -5.215 -3.892 1.00 92.44 97 GLY A O 1
ATOM 793 N N . VAL A 1 98 ? 1.626 -6.844 -3.140 1.00 94.38 98 VAL A N 1
ATOM 794 C CA . VAL A 1 98 ? 1.977 -7.848 -4.156 1.00 94.38 98 VAL A CA 1
ATOM 795 C C . VAL A 1 98 ? 1.446 -7.450 -5.532 1.00 94.38 98 VAL A C 1
ATOM 797 O O . VAL A 1 98 ? 2.193 -7.483 -6.504 1.00 94.38 98 VAL A O 1
ATOM 800 N N . GLU A 1 99 ? 0.195 -7.008 -5.628 1.00 96.00 99 GLU A N 1
ATOM 801 C CA . GLU A 1 99 ? -0.402 -6.524 -6.876 1.00 96.00 99 GLU A CA 1
ATOM 802 C C . GLU A 1 99 ? 0.405 -5.359 -7.464 1.00 96.00 99 GLU A C 1
ATOM 804 O O . GLU A 1 99 ? 0.736 -5.353 -8.656 1.00 96.00 99 GLU A O 1
ATOM 809 N N . LYS A 1 100 ? 0.797 -4.398 -6.614 1.00 93.94 100 LYS A N 1
ATOM 810 C CA . LYS A 1 100 ? 1.642 -3.278 -7.035 1.00 93.94 100 LYS A CA 1
ATOM 811 C C . LYS A 1 100 ? 3.019 -3.753 -7.501 1.00 93.94 100 LYS A C 1
ATOM 813 O O . LYS A 1 100 ? 3.513 -3.250 -8.506 1.00 93.94 100 LYS A O 1
ATOM 818 N N . SER A 1 101 ? 3.610 -4.732 -6.814 1.00 93.81 101 SER A N 1
ATOM 81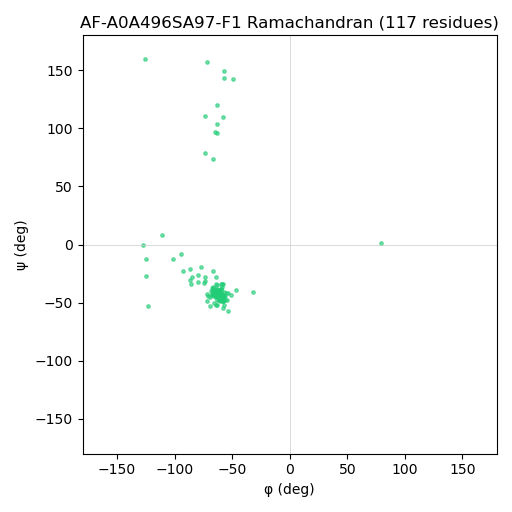9 C CA . SER A 1 101 ? 4.868 -5.350 -7.238 1.00 93.81 101 SER A CA 1
ATOM 820 C C . SER A 1 101 ? 4.738 -5.948 -8.638 1.00 93.81 101 SER A C 1
ATOM 822 O O . SER A 1 101 ? 5.455 -5.531 -9.540 1.00 93.81 101 SER A O 1
ATOM 824 N N . ILE A 1 102 ? 3.757 -6.826 -8.865 1.00 94.88 102 ILE A N 1
ATOM 825 C CA . ILE A 1 102 ? 3.526 -7.476 -10.165 1.00 94.88 102 ILE A CA 1
ATOM 826 C C . ILE A 1 102 ? 3.318 -6.437 -11.272 1.00 94.88 102 ILE A C 1
ATOM 828 O O . ILE A 1 102 ? 3.929 -6.533 -12.337 1.00 94.88 102 ILE A O 1
ATOM 832 N N . THR A 1 103 ? 2.508 -5.412 -11.007 1.00 96.19 103 THR A N 1
ATOM 833 C CA . THR A 1 103 ? 2.251 -4.324 -11.961 1.00 96.19 103 THR A CA 1
ATOM 834 C C . THR A 1 103 ? 3.531 -3.553 -12.293 1.00 96.19 103 THR A C 1
ATOM 836 O O . THR A 1 103 ? 3.805 -3.279 -13.461 1.00 96.19 103 THR A O 1
ATOM 839 N N . ALA A 1 104 ? 4.355 -3.245 -11.289 1.00 93.75 104 ALA A N 1
ATOM 840 C CA . ALA A 1 104 ? 5.644 -2.595 -11.493 1.00 93.75 104 ALA A CA 1
ATOM 841 C C . ALA A 1 104 ? 6.608 -3.482 -12.301 1.00 93.75 104 ALA A C 1
ATOM 843 O O . ALA A 1 104 ? 7.282 -2.988 -13.201 1.00 93.75 104 ALA A O 1
ATOM 844 N N . GLY A 1 105 ? 6.617 -4.795 -12.061 1.00 93.31 105 GLY A N 1
ATOM 845 C CA . GLY A 1 105 ? 7.384 -5.756 -12.858 1.00 93.31 105 GLY A CA 1
ATOM 846 C C . GLY A 1 105 ? 6.942 -5.795 -14.325 1.00 93.31 105 GLY A C 1
ATOM 847 O O . GLY A 1 105 ? 7.777 -5.741 -15.226 1.00 93.31 105 GLY A O 1
ATOM 848 N N . ALA A 1 106 ? 5.633 -5.802 -14.586 1.00 94.50 106 ALA A N 1
ATOM 849 C CA . ALA A 1 106 ? 5.099 -5.734 -15.946 1.00 94.50 106 ALA A CA 1
ATOM 850 C C . ALA A 1 106 ? 5.494 -4.423 -16.650 1.00 94.50 106 ALA A C 1
ATOM 852 O O . ALA A 1 106 ? 5.923 -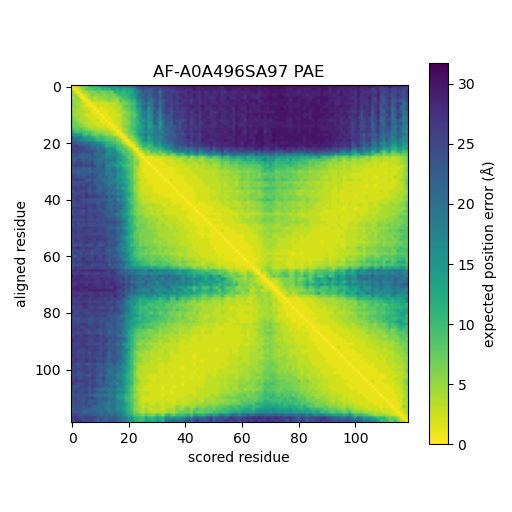4.442 -17.805 1.00 94.50 106 ALA A O 1
ATOM 853 N N . ASN A 1 107 ? 5.423 -3.291 -15.943 1.00 92.19 107 ASN A N 1
ATOM 854 C CA . ASN A 1 107 ? 5.860 -1.999 -16.471 1.00 92.19 107 ASN A CA 1
ATOM 855 C C . ASN A 1 107 ? 7.373 -1.959 -16.720 1.00 92.19 107 ASN A C 1
ATOM 857 O O . ASN A 1 107 ? 7.799 -1.406 -17.726 1.00 92.19 107 ASN A O 1
ATOM 861 N N . PHE A 1 108 ? 8.192 -2.577 -15.864 1.00 93.88 108 PHE A N 1
ATOM 862 C CA . PHE A 1 108 ? 9.631 -2.717 -16.103 1.00 93.88 108 PHE A CA 1
ATOM 863 C C . PHE A 1 108 ? 9.911 -3.443 -17.423 1.00 93.88 108 PHE A C 1
ATOM 865 O O . PHE A 1 108 ? 10.693 -2.956 -18.236 1.00 93.88 108 PHE A 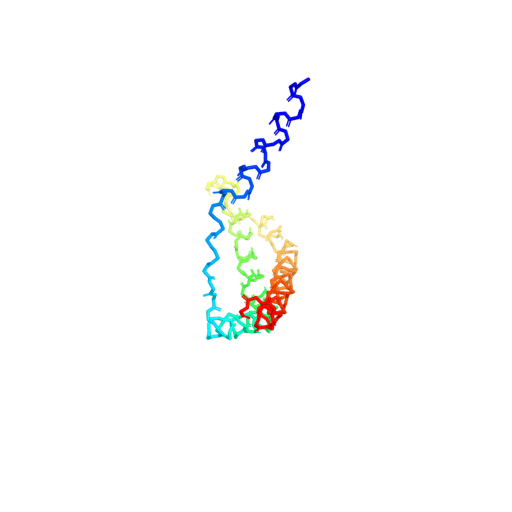O 1
ATOM 872 N N . ILE A 1 109 ? 9.246 -4.580 -17.653 1.00 91.81 109 ILE A N 1
ATOM 873 C CA . ILE A 1 109 ? 9.398 -5.360 -18.889 1.00 91.81 109 ILE A CA 1
ATOM 874 C C . ILE A 1 109 ? 8.935 -4.543 -20.095 1.00 91.81 109 ILE A C 1
ATOM 876 O O . ILE A 1 109 ? 9.598 -4.551 -21.128 1.00 91.81 109 ILE A O 1
ATOM 880 N N . LYS A 1 110 ? 7.829 -3.803 -19.962 1.00 91.00 110 LYS A N 1
ATOM 881 C CA . LYS A 1 110 ? 7.339 -2.920 -21.020 1.00 91.00 110 LYS A CA 1
ATOM 882 C C . LYS A 1 110 ? 8.383 -1.870 -21.403 1.00 91.00 110 LYS A C 1
ATOM 884 O O . LYS A 1 110 ? 8.672 -1.732 -22.582 1.00 91.00 110 LYS A O 1
ATOM 889 N N . GLU A 1 111 ? 8.974 -1.180 -20.429 1.00 88.25 111 GLU A N 1
ATOM 890 C CA . GLU A 1 111 ? 10.031 -0.193 -20.686 1.00 88.25 111 GLU A CA 1
ATOM 891 C C . GLU A 1 111 ? 11.281 -0.842 -21.302 1.00 88.25 111 GLU A C 1
ATOM 893 O O . GLU A 1 111 ? 11.851 -0.288 -22.235 1.00 88.25 111 GLU A O 1
ATOM 898 N N . LEU A 1 112 ? 11.669 -2.039 -20.842 1.00 89.19 112 LEU A N 1
ATOM 899 C CA . LEU A 1 112 ? 12.794 -2.787 -21.410 1.00 89.19 112 LEU A CA 1
ATOM 900 C C . LEU A 1 112 ? 12.565 -3.123 -22.889 1.00 89.19 112 LEU A C 1
ATOM 902 O O . LEU A 1 112 ? 13.460 -2.931 -23.704 1.00 89.19 112 LEU A O 1
ATOM 906 N N . ILE A 1 113 ? 11.375 -3.617 -23.238 1.00 88.31 113 ILE A N 1
ATOM 907 C CA . ILE A 1 113 ? 11.012 -3.936 -24.625 1.00 88.31 113 ILE A CA 1
ATOM 908 C C . ILE A 1 113 ? 10.953 -2.651 -25.461 1.00 88.31 113 ILE A C 1
ATOM 910 O O . ILE A 1 113 ? 11.457 -2.637 -26.581 1.00 88.31 113 ILE A O 1
ATOM 914 N N . SER A 1 114 ? 10.408 -1.555 -24.923 1.00 85.12 114 SER A N 1
ATOM 915 C CA . SER A 1 114 ? 10.324 -0.277 -25.640 1.00 85.12 114 SER A CA 1
ATOM 916 C C . SER A 1 114 ? 11.685 0.251 -26.098 1.00 85.12 114 SER A C 1
ATOM 918 O O . SER A 1 114 ? 11.753 0.797 -27.192 1.00 85.12 114 SER A O 1
ATOM 920 N N . ILE A 1 115 ? 12.765 0.016 -25.342 1.00 82.38 115 ILE A N 1
ATOM 921 C CA . ILE A 1 115 ? 14.131 0.398 -25.752 1.00 82.38 115 ILE A CA 1
ATOM 922 C C . ILE A 1 115 ? 14.551 -0.277 -27.069 1.00 82.38 115 ILE A C 1
ATOM 924 O O . ILE A 1 115 ? 15.301 0.311 -27.839 1.00 82.38 115 ILE A O 1
ATOM 928 N N . PHE A 1 116 ? 14.103 -1.509 -27.329 1.00 79.00 116 PHE A N 1
ATOM 929 C CA . PHE A 1 116 ? 14.501 -2.268 -28.522 1.00 79.00 116 PHE A CA 1
ATOM 930 C C . PHE A 1 116 ? 13.554 -2.093 -29.715 1.00 79.00 116 PHE A C 1
ATOM 932 O O . PHE A 1 116 ? 13.957 -2.372 -30.842 1.00 79.00 116 PHE A O 1
ATOM 939 N N . PHE A 1 117 ? 12.295 -1.715 -29.473 1.00 74.06 117 PHE A N 1
ATOM 940 C CA . PHE A 1 117 ? 11.233 -1.764 -30.488 1.00 74.06 117 PHE A CA 1
ATOM 941 C C . PHE A 1 117 ? 10.508 -0.434 -30.729 1.00 74.06 117 PHE A C 1
ATOM 943 O O . PHE A 1 117 ? 9.729 -0.356 -31.677 1.00 74.06 117 PHE A O 1
ATOM 950 N N . SER A 1 118 ? 10.684 0.570 -29.867 1.00 61.00 118 SER A N 1
ATOM 951 C CA . SER A 1 118 ? 9.879 1.799 -29.881 1.00 61.00 118 SER A CA 1
ATOM 952 C C . SER A 1 118 ? 10.700 3.095 -29.927 1.00 61.00 118 SER A C 1
ATOM 954 O O . SER A 1 118 ? 10.086 4.165 -29.970 1.00 61.00 118 SER A O 1
ATOM 956 N N . ASP A 1 119 ? 12.030 2.980 -29.948 1.00 50.38 119 ASP A N 1
ATOM 957 C CA . ASP A 1 119 ? 13.020 4.030 -30.234 1.00 50.38 119 ASP A CA 1
ATOM 958 C C . ASP A 1 119 ? 13.820 3.636 -31.492 1.00 50.38 119 ASP A C 1
ATOM 960 O O . ASP A 1 119 ? 14.050 2.417 -31.688 1.00 50.38 119 ASP A O 1
#

Radius of gyration: 24.47 Å; Cα contacts (8 Å, |Δi|>4): 111; chains: 1; bounding box: 41×23×74 Å

Mean predicted aligned error: 11.38 Å

Secondary structure (DSSP, 8-state):
-HHHHHHHHHHHHHHHS--------HHHHHHHHHHHHHHHHHHHHHIIIIIHHHHHHHHHHIIIIISS-GGGTT-HHHHHHHHHHHHHHHHHHHHHHHHHHHHHHHHHHHHHHHHHH--

pLDDT: mean 83.6, std 13.04, range [45.81, 96.19]

Sequence (119 aa):
MSKKITLGVFIAWLLLSPLTSFSYSIRHHLINMGKNLVEFTFSPLYGVLIKGPKNIKKAYSYEVWGREKPEKRGLLRYRLFAIWRAPGEEVKGIVEGVEKSITAGANFIKELISIFFSD

Solvent-accessible surface area (backbone atoms only — not comparable to full-atom values): 6133 Å² total; per-residue (Å²): 113,70,76,60,53,55,51,52,52,52,52,51,51,67,70,65,49,80,76,80,74,71,73,65,52,65,68,54,36,53,54,49,28,53,52,19,49,52,40,30,68,44,25,38,55,42,7,52,74,46,42,5,56,50,42,30,54,49,49,34,46,36,50,26,57,62,75,47,60,83,93,63,39,69,43,67,69,34,51,51,52,28,58,70,45,29,64,60,33,30,50,49,16,32,51,55,9,44,52,47,10,55,53,21,46,53,50,24,52,50,34,59,49,36,60,75,73,66,100

Foldseek 3Di:
DVVVVVVVVVVVCVVPPPPPLPPDPPVNLVVLLVVLVCLLVCLLVCLQPPQLVVQLVVLLCCQQPVPDDNVRHRDPVSNVVSVVCSVVSSVVSNVRSNVRNVVSVVSSVVSVVCVVPVD

=== Feature glossary ===
Legend for the data blocks above and below:

— What the protein is —

The amino-acid sequence is the protein's primary structure: the linear order of residues from the N-terminus to the C-terminus, written in one-letter code. Everything else here — the 3D coordinates, the secondary structure, the domain annotations — is ultimately a consequence of this string.

Functional annotations link the protein to curated databases. InterPro entries identify conserved domains and families by matching the sequence against member-database signatures (Pfam, PROSITE, CDD, …). Gene Ontology (GO) terms describe molecular function, biological process, and cellular component in a controlled vocabulary. CATH places the structure in a hierarchical fold classification (Class/Architecture/Topology/Homologous-superfamily). The organism is the source species.

— Where its atoms are —

Atomic coordinates in PDBx/mmCIF format — the same representation the Protein Data Bank distributes. Each line of the _atom_site loop places one backbone atom in Cartesian space (units: ångströms, origin: arbitrary).

The six renders are orthographic views along the three Cartesian axes in both directions. Representation (cartoon, sticks, or surface) and color scheme (sequence-rainbow or by-chain) vary across proteins so the training set covers all the common visualization conventions.

— Local backbone conformation —

Eight-state secondary structure (DSSP): H is the canonical α-helix, G the tighter 3₁₀-helix, I the wider π-helix; E/B are β-structure, T and S are turns and bends, and '-' is everything else. DSSP derives these from the pattern of main-chain N–H···O=C hydrogen bonds, not from the sequence.

Three-state secondary structure (P-SEA) collapses the eight DSSP classes into helix (a), strand (b), and coil (c). P-SEA assigns these from Cα geometry alone — distances and angles — without requiring backbone oxygens, so it works on any Cα trace.

φ (phi) and ψ (psi) are the two rotatable backbone dihedrals per residue: φ is the C(i-1)–N–Cα–C torsion, ψ is the N–Cα–C–N(i+1) torsion, both in degrees on (−180°, 180°]. α-helical residues cluster near (−60°, −45°); β-strand residues near (−120°, +130°). A Ramachandran plot is simply a scatter of (φ, ψ) for every residue.

— Global shape and packing —

The geometric summary reports three shape descriptors. Rg (radius of gyration) measures how spread out the Cα atoms are about their centre of mass; compact globular proteins have small Rg, elongated or unfolded ones large. Cα contacts (<8 Å, |i−j|>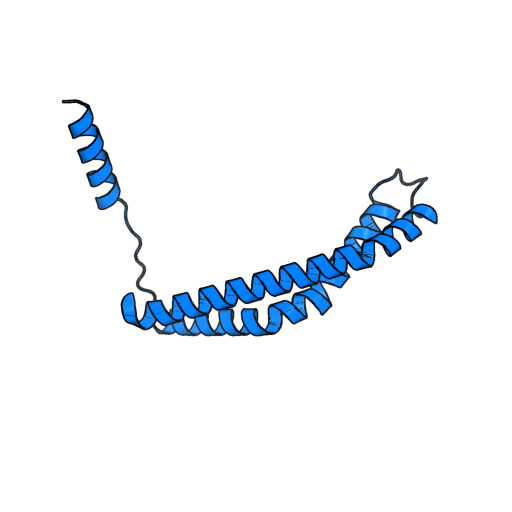4) count long-range residue pairs in spatial proximity — high for tightly packed folds, near zero for rods or random coil. The bounding-box extents give the protein's footprint along x, y, z in Å.

SASA measures how much of the protein is reachable by solvent. It is computed by rolling a water-sized probe over the atomic surface and summing the exposed area (Å²). Per-residue SASA distinguishes core (buried, low SASA) from surface (exposed, high SASA) residues; total SASA is a whole-molecule size measure.

Plot images: a contact map (which residues are close in 3D, as an N×N binary image), a Ramachandran scatter (backbone torsion angles, revealing secondary-structure composition at a glance), and — for AlphaFold structures — a PAE heatmap (pairwise prediction confidence).

— Structural neighborhood —

A 3Di character summarizes, for each residue, the relative orientation of the Cα frame of its nearest spatial neighbor. Because it encodes fold topology rather than chemistry, 3Di alignments detect remote structural similarity that sequence alignment misses.

The Foldseek neighbor list gives the closest experimentally determined structures in the PDB, ranked by structural alignment. TM-score near 1 means near-identical fold; near 0.3 means only rough topology match. This is how one finds what a novel AlphaFold prediction most resembles in the solved-structure universe.

— Confidence and disorder —

For AlphaFold models, the B-factor field carries pLDDT — the model's own estimate of local accuracy on a 0–100 scale. Regions with pLDDT<50 should be treated as essentially unmodeled; they often correspond to intrinsically disordered segments.

Crystallographic B-factors measure how much each atom's electron density is smeared out, in Å². They rise in mobile loops and surface residues and fall in the buried interior. In AlphaFold models this column is repurposed to hold pLDDT instead.

Predicted Aligned Error (PAE) is an AlphaFold confidence matrix: entry (i, j) is the expected error in the position of residue j, in ångströms, when the prediction is superimposed on the true structure at residue i. Low PAE within a block of residues means that block is internally rigid and well-predicted; high PAE between two blocks means their relative placement is uncertain even if each block individually is confident.